Protein AF-A0A9D9A0L4-F1 (afdb_monomer_lite)

Foldseek 3Di:
DVVVVVVVVVVVVVVVVVVLCLLLVLQLVLCVVVVPPCSNVRSVVLSVVLVVVLVVVVCVVCVVPVVVCVVPVVVVCVVPVPDPVNVVVVVCVVCVVVVSVVSSVVSSNCSSVVCCVPPNVVVVPD

Secondary structure (DSSP, 8-state):
-HHHHHHHHHHHHHHHHHHHHHHHHHHHHHHHHTT-S-HHHHHHHHHHHHHHHHHHHHHHHHHHHHHHHHHHHHHHHHH-TT-HHHHHHHHHHHHHHHHHHHHHHHHHHHHHHHHIIIIIGGGGG-

Structure (mmCIF, N/CA/C/O backbone):
data_AF-A0A9D9A0L4-F1
#
_entry.id   AF-A0A9D9A0L4-F1
#
loop_
_atom_site.group_PDB
_atom_site.id
_atom_site.type_symbol
_atom_site.label_atom_id
_atom_site.label_alt_id
_atom_site.label_comp_id
_atom_site.label_asym_id
_atom_site.label_entity_id
_atom_site.label_seq_id
_atom_site.pdbx_PDB_ins_code
_atom_site.Cartn_x
_atom_site.Cartn_y
_atom_site.Cartn_z
_atom_site.occupancy
_atom_site.B_iso_or_equiv
_atom_site.auth_seq_id
_atom_site.auth_comp_id
_atom_site.auth_asym_id
_atom_site.auth_atom_id
_atom_site.pdbx_PDB_model_num
ATOM 1 N N . MET A 1 1 ? 16.159 31.042 -5.238 1.00 47.03 1 MET A N 1
ATOM 2 C CA . MET A 1 1 ? 15.659 29.703 -5.641 1.00 47.03 1 MET A CA 1
ATOM 3 C C . MET A 1 1 ? 15.309 28.827 -4.438 1.00 47.03 1 MET A C 1
ATOM 5 O O . MET A 1 1 ? 14.331 28.100 -4.521 1.00 47.03 1 MET A O 1
ATOM 9 N N . GLU A 1 2 ? 16.017 28.944 -3.311 1.00 50.34 2 GLU A N 1
ATOM 10 C CA . GLU A 1 2 ? 15.843 28.089 -2.120 1.00 50.34 2 GLU A CA 1
ATOM 11 C C . GLU A 1 2 ? 14.463 28.178 -1.441 1.00 50.34 2 GLU A C 1
ATOM 13 O O . GLU A 1 2 ? 13.907 27.156 -1.054 1.00 50.34 2 GLU A O 1
ATOM 18 N N . ILE A 1 3 ? 13.842 29.363 -1.381 1.00 57.66 3 ILE A N 1
ATOM 19 C CA . ILE A 1 3 ? 12.522 29.548 -0.736 1.00 57.66 3 ILE A CA 1
ATOM 20 C C . ILE A 1 3 ? 11.408 28.785 -1.481 1.00 57.66 3 ILE A C 1
ATOM 22 O O . ILE A 1 3 ? 10.492 28.246 -0.863 1.00 57.66 3 ILE A O 1
ATOM 26 N N . LYS A 1 4 ? 11.501 28.682 -2.817 1.00 53.34 4 LYS A N 1
ATOM 27 C CA . LYS A 1 4 ? 10.530 27.928 -3.630 1.00 53.34 4 LYS A CA 1
ATOM 28 C C . LYS A 1 4 ? 10.682 26.416 -3.435 1.00 53.34 4 LYS A C 1
ATOM 30 O O . LYS A 1 4 ? 9.678 25.719 -3.381 1.00 53.34 4 LYS A O 1
ATOM 35 N N . ILE A 1 5 ? 11.914 25.928 -3.275 1.00 61.31 5 ILE A N 1
ATOM 36 C CA . ILE A 1 5 ? 12.202 24.508 -3.023 1.00 61.31 5 ILE A CA 1
ATOM 37 C C . ILE A 1 5 ? 11.695 24.110 -1.632 1.00 61.31 5 ILE A C 1
ATOM 39 O O . ILE A 1 5 ? 11.048 23.077 -1.492 1.00 61.31 5 ILE A O 1
ATOM 43 N N . PHE A 1 6 ? 11.893 24.964 -0.622 1.00 63.22 6 PHE A N 1
ATOM 44 C CA . PHE A 1 6 ? 11.409 24.707 0.736 1.00 63.22 6 PHE A CA 1
ATOM 45 C C . PHE A 1 6 ? 9.875 24.639 0.805 1.00 63.22 6 PHE A C 1
ATOM 47 O O . PHE A 1 6 ? 9.325 23.734 1.428 1.00 63.22 6 PHE A O 1
ATOM 54 N N . GLY A 1 7 ? 9.175 25.542 0.106 1.00 63.06 7 GLY A N 1
ATOM 55 C CA . GLY A 1 7 ? 7.710 25.529 0.029 1.00 63.06 7 GLY A CA 1
ATOM 56 C C . GLY A 1 7 ? 7.143 24.288 -0.672 1.00 63.06 7 GLY A C 1
ATOM 57 O O . GLY A 1 7 ? 6.162 23.715 -0.201 1.00 63.06 7 GLY A O 1
ATOM 58 N N . ILE A 1 8 ? 7.784 23.833 -1.754 1.00 70.88 8 ILE A N 1
ATOM 59 C CA . ILE A 1 8 ? 7.379 22.621 -2.483 1.00 70.88 8 ILE A CA 1
ATOM 60 C C . ILE A 1 8 ? 7.620 21.371 -1.624 1.00 70.88 8 ILE A C 1
ATOM 62 O O . ILE A 1 8 ? 6.721 20.545 -1.491 1.00 70.88 8 ILE A O 1
ATOM 66 N N . SER A 1 9 ? 8.778 21.258 -0.969 1.00 67.44 9 SER A N 1
ATOM 67 C CA . SER A 1 9 ? 9.082 20.134 -0.072 1.00 67.44 9 SER A CA 1
ATOM 68 C C . SER A 1 9 ? 8.136 20.065 1.128 1.00 67.44 9 SER A C 1
ATOM 70 O O . SER A 1 9 ? 7.716 18.976 1.518 1.00 67.44 9 SER A O 1
ATOM 72 N N . LEU A 1 10 ? 7.748 21.214 1.691 1.00 74.12 10 LEU A N 1
ATOM 73 C CA . LEU A 1 10 ? 6.786 21.267 2.793 1.00 74.12 10 LEU A CA 1
ATOM 74 C C . LEU A 1 10 ? 5.384 20.836 2.334 1.00 74.12 10 LEU A C 1
ATOM 76 O O . LEU A 1 10 ? 4.730 20.046 3.012 1.00 74.12 10 LEU A O 1
ATOM 80 N N . ALA A 1 11 ? 4.941 21.298 1.161 1.00 69.75 11 ALA A N 1
ATOM 81 C CA . ALA A 1 11 ? 3.659 20.904 0.578 1.00 69.75 11 ALA A CA 1
ATOM 82 C C . ALA A 1 11 ? 3.609 19.402 0.253 1.00 69.75 11 ALA A C 1
ATOM 84 O O . ALA A 1 11 ? 2.607 18.747 0.539 1.00 69.75 11 ALA A O 1
ATOM 85 N N . ILE A 1 12 ? 4.703 18.840 -0.271 1.00 73.88 12 ILE A N 1
ATOM 86 C CA . ILE A 1 12 ? 4.842 17.397 -0.507 1.00 73.88 12 ILE A CA 1
ATOM 87 C C . ILE A 1 12 ? 4.803 16.631 0.820 1.00 73.88 12 ILE A C 1
ATOM 89 O O . ILE A 1 12 ? 4.098 15.631 0.919 1.00 73.88 12 ILE A O 1
ATOM 93 N N . GLY A 1 13 ? 5.494 17.112 1.858 1.00 69.94 13 GLY A N 1
ATOM 94 C CA . GLY A 1 13 ? 5.492 16.486 3.183 1.00 69.94 13 GLY A CA 1
ATOM 95 C C . GLY A 1 13 ? 4.108 16.465 3.838 1.00 69.94 13 GLY A C 1
ATOM 96 O O . GLY A 1 13 ? 3.687 15.432 4.356 1.00 69.94 13 GLY A O 1
ATOM 97 N N . ILE A 1 14 ? 3.366 17.574 3.769 1.00 74.25 14 ILE A N 1
ATOM 98 C CA . ILE A 1 14 ? 1.992 17.663 4.292 1.00 74.25 14 ILE A CA 1
ATOM 99 C C . ILE A 1 14 ? 1.041 16.809 3.445 1.00 74.25 14 ILE A C 1
ATOM 101 O O . ILE A 1 14 ? 0.215 16.087 4.001 1.00 74.25 14 ILE A O 1
ATOM 105 N N . GLY A 1 15 ? 1.174 16.842 2.117 1.00 69.50 15 GLY A N 1
ATOM 106 C CA . GLY A 1 15 ? 0.386 16.007 1.211 1.00 69.50 15 GLY A CA 1
ATOM 107 C C . GLY A 1 15 ? 0.591 14.520 1.488 1.00 69.50 15 GLY A C 1
ATOM 108 O O . GLY A 1 15 ? -0.381 13.783 1.640 1.00 69.50 15 GLY A O 1
ATOM 109 N N . LEU A 1 16 ? 1.844 14.093 1.659 1.00 70.31 16 LEU A N 1
ATOM 110 C CA . LEU A 1 16 ? 2.180 12.731 2.061 1.00 70.31 16 LEU A CA 1
ATOM 111 C C . LEU A 1 16 ? 1.576 12.399 3.419 1.00 70.31 16 LEU A C 1
ATOM 113 O O . LEU A 1 16 ? 0.889 11.390 3.530 1.00 70.31 16 LEU A O 1
ATOM 117 N N . ALA A 1 17 ? 1.762 13.253 4.429 1.00 71.31 17 ALA A N 1
ATOM 118 C CA . ALA A 1 17 ? 1.179 13.038 5.748 1.00 71.31 17 ALA A CA 1
ATOM 119 C C . ALA A 1 17 ? -0.345 12.858 5.662 1.00 71.31 17 ALA A C 1
ATOM 121 O O . ALA A 1 17 ? -0.868 11.894 6.209 1.00 71.31 17 ALA A O 1
ATOM 122 N N . ALA A 1 18 ? -1.057 13.713 4.925 1.00 71.69 18 ALA A N 1
ATOM 123 C CA . ALA A 1 18 ? -2.504 13.611 4.745 1.00 71.69 18 ALA A CA 1
ATOM 124 C C . ALA A 1 18 ? -2.923 12.304 4.050 1.00 71.69 18 ALA A C 1
ATOM 126 O O . ALA A 1 18 ? -3.862 11.642 4.497 1.00 71.69 18 ALA A O 1
ATOM 127 N N . VAL A 1 19 ? -2.197 11.893 3.007 1.00 71.62 19 VAL A N 1
ATOM 128 C CA . VAL A 1 19 ? -2.419 10.606 2.331 1.00 71.62 19 VAL A CA 1
ATOM 129 C C . VAL A 1 19 ? -2.143 9.437 3.279 1.00 71.62 19 VAL A C 1
ATOM 131 O O . VAL A 1 19 ? -2.896 8.464 3.261 1.00 71.62 19 VAL A O 1
ATOM 134 N N . PHE A 1 20 ? -1.152 9.561 4.171 1.00 72.38 20 PHE A N 1
ATOM 135 C CA . PHE A 1 20 ? -0.850 8.581 5.220 1.00 72.38 20 PHE A CA 1
ATOM 136 C C . PHE A 1 20 ? -1.983 8.405 6.249 1.00 72.38 20 PHE A C 1
ATOM 138 O O . PHE A 1 20 ? -2.067 7.381 6.925 1.00 72.38 20 PHE A O 1
ATOM 145 N N . TRP A 1 21 ? -2.894 9.372 6.369 1.00 78.94 21 TRP A N 1
ATOM 146 C CA . TRP A 1 21 ? -4.041 9.274 7.276 1.00 78.94 21 TRP A CA 1
ATOM 147 C C . TRP A 1 21 ? -5.288 8.661 6.628 1.00 78.94 21 TRP A C 1
ATOM 149 O O . TRP A 1 21 ? -6.207 8.269 7.352 1.00 78.94 21 TRP A O 1
ATOM 159 N N . LEU A 1 22 ? -5.342 8.524 5.298 1.00 80.38 22 LEU A N 1
ATOM 160 C CA . LEU A 1 22 ? -6.537 8.045 4.587 1.00 80.38 22 LEU A CA 1
ATOM 161 C C . LEU A 1 22 ? -7.024 6.654 5.042 1.00 80.38 22 LEU A C 1
ATOM 163 O O . LEU A 1 22 ? -8.220 6.519 5.303 1.00 80.38 22 LEU A O 1
ATOM 167 N N . PRO A 1 23 ? -6.169 5.630 5.228 1.00 79.75 23 PRO A N 1
ATOM 168 C CA . PRO A 1 23 ? -6.597 4.310 5.691 1.00 79.75 23 PRO A CA 1
ATOM 169 C C . PRO A 1 23 ? -7.073 4.314 7.136 1.00 79.75 23 PRO A C 1
ATOM 171 O O . PRO A 1 23 ? -7.986 3.568 7.484 1.00 79.75 23 PRO A O 1
ATOM 174 N N . VAL A 1 24 ? -6.497 5.180 7.972 1.00 83.31 24 VAL A N 1
ATOM 175 C CA . VAL A 1 24 ? -6.932 5.358 9.362 1.00 83.31 24 VAL A CA 1
ATOM 176 C C . VAL A 1 24 ? -8.323 5.994 9.389 1.00 83.31 24 VAL A C 1
ATOM 178 O O . VAL A 1 24 ? -9.218 5.506 10.080 1.00 83.31 24 VAL A O 1
ATOM 181 N N . LEU A 1 25 ? -8.536 7.052 8.601 1.00 84.81 25 LEU A N 1
ATOM 182 C CA . LEU A 1 25 ? -9.836 7.711 8.470 1.00 84.81 25 LEU A CA 1
ATOM 183 C C . LEU A 1 25 ? -10.890 6.749 7.911 1.00 84.81 25 LEU A C 1
ATOM 185 O O . LEU A 1 25 ? -11.982 6.635 8.470 1.00 84.81 25 LEU A O 1
ATOM 189 N N . TRP A 1 26 ? -10.550 6.002 6.861 1.00 84.19 26 TRP A N 1
ATOM 190 C CA . TRP A 1 26 ? -11.436 5.004 6.269 1.00 84.19 26 TRP A CA 1
ATOM 191 C C . TRP A 1 26 ? -11.776 3.875 7.251 1.00 84.19 26 TRP A C 1
ATOM 193 O O . TRP A 1 26 ? -12.949 3.542 7.428 1.00 84.19 26 TRP A O 1
ATOM 203 N N . GLY A 1 27 ? -10.781 3.347 7.967 1.00 83.69 27 GLY A N 1
ATOM 204 C CA . GLY A 1 27 ? -10.978 2.353 9.022 1.00 83.69 27 GLY A CA 1
ATOM 205 C C . GLY A 1 27 ? -11.896 2.853 10.141 1.00 83.69 27 GLY A C 1
ATOM 206 O O . GLY A 1 27 ? -12.716 2.089 10.654 1.00 83.69 27 GLY A O 1
ATOM 207 N N . TYR A 1 28 ? -11.831 4.145 10.477 1.00 85.56 28 TYR A N 1
ATOM 208 C CA . TYR A 1 28 ? -12.738 4.768 11.442 1.00 85.56 28 TYR A CA 1
ATOM 209 C C . TYR A 1 28 ? -14.180 4.849 10.931 1.00 85.56 28 TYR A C 1
ATOM 211 O O . TYR A 1 28 ? -15.101 4.445 11.649 1.00 85.56 28 TYR A O 1
ATOM 219 N N . PHE A 1 29 ? -14.391 5.324 9.698 1.00 87.44 29 PHE A N 1
ATOM 220 C CA . PHE A 1 29 ? -15.721 5.352 9.076 1.00 87.44 29 PHE A CA 1
ATOM 221 C C . PHE A 1 29 ? -16.324 3.949 8.990 1.00 87.44 29 PHE A C 1
ATOM 223 O O . PHE A 1 29 ? -17.471 3.745 9.393 1.00 87.44 29 PHE A O 1
ATOM 230 N N . PHE A 1 30 ? -15.532 2.966 8.561 1.00 87.12 30 PHE A N 1
ATOM 231 C CA . PHE A 1 30 ? -15.948 1.570 8.495 1.00 87.12 30 PHE A CA 1
ATOM 232 C C . PHE A 1 30 ? -16.341 1.019 9.874 1.00 87.12 30 PHE A C 1
ATOM 234 O O . PHE A 1 30 ? -17.403 0.413 10.022 1.00 87.12 30 PHE A O 1
ATOM 241 N N . ALA A 1 31 ? -15.529 1.266 10.905 1.00 82.38 31 ALA A N 1
ATOM 242 C CA . ALA A 1 31 ? -15.809 0.807 12.264 1.00 82.38 31 ALA A CA 1
ATOM 243 C C . ALA A 1 31 ? -17.079 1.423 12.857 1.00 82.38 31 ALA A C 1
ATOM 245 O O . ALA A 1 31 ? -17.833 0.738 13.552 1.00 82.38 31 ALA A O 1
ATOM 246 N N . ARG A 1 32 ? -17.323 2.711 12.578 1.00 85.12 32 ARG A N 1
ATOM 247 C CA . ARG A 1 32 ? -18.552 3.406 12.986 1.00 85.12 32 ARG A CA 1
ATOM 248 C C . ARG A 1 32 ? -19.764 2.845 12.255 1.00 85.12 32 ARG A C 1
ATOM 250 O O . ARG A 1 32 ? -20.775 2.594 12.900 1.00 85.12 32 ARG A O 1
ATOM 257 N N . TRP A 1 33 ? -19.646 2.579 10.955 1.00 86.81 33 TRP A N 1
ATOM 258 C CA . TRP A 1 33 ? -20.723 1.983 10.164 1.00 86.81 33 TRP A CA 1
ATOM 259 C C . TRP A 1 33 ? -21.064 0.556 10.618 1.00 86.81 33 TRP A C 1
ATOM 261 O O . TRP A 1 33 ? -22.232 0.179 10.660 1.00 86.81 33 TRP A O 1
ATOM 271 N N . LYS A 1 34 ? -20.060 -0.229 11.021 1.00 82.81 34 LYS A N 1
ATOM 272 C CA . LYS A 1 34 ? -20.246 -1.588 11.555 1.00 82.81 34 LYS A CA 1
ATOM 273 C C . LYS A 1 34 ? -20.609 -1.649 13.042 1.00 82.81 34 LYS A C 1
ATOM 275 O O . LYS A 1 34 ? -20.799 -2.748 13.549 1.00 82.81 34 LYS A O 1
ATOM 280 N N . GLY A 1 35 ? -20.715 -0.514 13.734 1.00 81.31 35 GLY A N 1
ATOM 281 C CA . GLY A 1 35 ? -21.119 -0.475 15.142 1.00 81.31 35 GLY A CA 1
ATOM 282 C C . GLY A 1 35 ? -20.111 -1.107 16.110 1.00 81.31 35 GLY A C 1
ATOM 283 O O . GLY A 1 35 ? -20.511 -1.662 17.128 1.00 81.31 35 GLY A O 1
ATOM 284 N N . LEU A 1 36 ? -18.808 -1.052 15.814 1.00 81.06 36 LEU A N 1
ATOM 285 C CA . LEU A 1 36 ? -17.783 -1.635 16.689 1.00 81.06 36 LEU A CA 1
ATOM 286 C C . LEU A 1 36 ? -17.665 -0.872 18.019 1.00 81.06 36 LEU A C 1
ATOM 288 O O . LEU A 1 36 ? -17.622 0.358 18.028 1.00 81.06 36 LEU A O 1
ATOM 292 N N . CYS A 1 37 ? -17.495 -1.594 19.136 1.00 78.94 37 CYS A N 1
ATOM 293 C CA . CYS A 1 37 ? -17.354 -1.009 20.482 1.00 78.94 37 CYS A CA 1
ATOM 294 C C . CYS A 1 37 ? -16.144 -0.067 20.643 1.00 78.94 37 CYS A C 1
ATOM 296 O O . CYS A 1 37 ? -16.122 0.774 21.536 1.00 78.94 37 CYS A O 1
ATOM 298 N N . SER A 1 38 ? -15.100 -0.204 19.818 1.00 82.38 38 SER A N 1
ATOM 299 C CA . S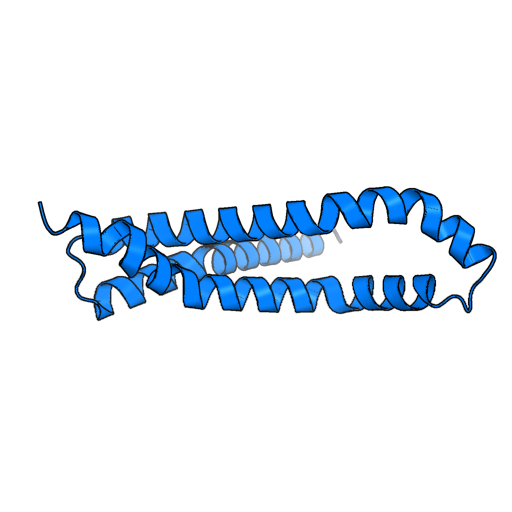ER A 1 38 ? -13.866 0.593 19.920 1.00 82.38 38 SER A CA 1
ATOM 300 C C . SER A 1 38 ? -13.363 1.059 18.547 1.00 82.38 38 SER A C 1
ATOM 302 O O . SER A 1 38 ? -12.329 0.585 18.068 1.00 82.38 38 SER A O 1
ATOM 304 N N . PRO A 1 39 ? -14.049 2.028 17.913 1.00 81.12 39 PRO A N 1
ATOM 305 C CA . PRO A 1 39 ? -13.773 2.425 16.534 1.00 81.12 39 PRO A CA 1
ATOM 306 C C . PRO A 1 39 ? -12.409 3.102 16.367 1.00 81.12 39 PRO A C 1
ATOM 308 O O . PRO A 1 39 ? -11.751 2.912 15.352 1.00 81.12 39 PRO A O 1
ATOM 311 N N . LYS A 1 40 ? -11.935 3.839 17.381 1.00 84.38 40 LYS A N 1
ATOM 312 C CA . LYS A 1 40 ? -10.617 4.499 17.354 1.00 84.38 40 LYS A CA 1
ATOM 313 C C . LYS A 1 40 ? -9.459 3.493 17.375 1.00 84.38 40 LYS A C 1
ATOM 315 O O . LYS A 1 40 ? -8.515 3.633 16.607 1.00 84.38 40 LYS A O 1
ATOM 320 N N . ARG A 1 41 ? -9.543 2.464 18.232 1.00 82.62 41 ARG A N 1
ATOM 321 C CA . ARG A 1 41 ? -8.511 1.412 18.333 1.00 82.62 41 ARG A CA 1
ATOM 322 C C . ARG A 1 41 ? -8.454 0.575 17.059 1.00 82.62 41 ARG A C 1
ATOM 324 O O . ARG A 1 41 ? -7.370 0.317 16.552 1.00 82.62 41 ARG A O 1
ATOM 331 N N . PHE A 1 42 ? -9.620 0.227 16.517 1.00 84.81 42 PHE A N 1
ATOM 332 C CA . PHE A 1 42 ? -9.716 -0.480 15.246 1.00 84.81 42 PHE A CA 1
ATOM 333 C C . PHE A 1 42 ? -9.142 0.338 14.081 1.00 84.81 42 PHE A C 1
ATOM 335 O O . PHE A 1 42 ? -8.382 -0.191 13.275 1.00 84.81 42 PHE A O 1
ATOM 342 N N . ALA A 1 43 ? -9.467 1.631 13.997 1.00 84.31 43 ALA A N 1
ATOM 343 C CA . ALA A 1 43 ? -8.968 2.522 12.951 1.00 84.31 43 ALA A CA 1
ATOM 344 C C . ALA A 1 43 ? -7.438 2.639 12.958 1.00 84.31 43 ALA A C 1
ATOM 346 O O . ALA A 1 43 ? -6.806 2.540 11.910 1.00 84.31 43 ALA A O 1
ATOM 347 N N . PHE A 1 44 ? -6.840 2.793 14.142 1.00 84.69 44 PHE A N 1
ATOM 348 C CA . PHE A 1 44 ? -5.386 2.862 14.280 1.00 84.69 44 PHE A CA 1
ATOM 349 C C . PHE A 1 44 ? -4.717 1.534 13.904 1.00 84.69 44 PHE A C 1
ATOM 351 O O . PHE A 1 44 ? -3.781 1.524 13.111 1.00 84.69 44 PHE A O 1
ATOM 358 N N . PHE A 1 45 ? -5.238 0.408 14.408 1.00 85.00 45 PHE A N 1
ATOM 359 C CA . PHE A 1 45 ? -4.726 -0.920 14.067 1.00 85.00 45 PHE A CA 1
ATOM 360 C C . PHE A 1 45 ? -4.825 -1.192 12.562 1.00 85.00 45 PHE A C 1
ATOM 362 O O . PHE A 1 45 ? -3.815 -1.429 11.908 1.00 85.00 45 PHE A O 1
ATOM 369 N N . SER A 1 46 ? -6.031 -1.088 11.996 1.00 84.44 46 SER A N 1
ATOM 370 C CA . SER A 1 46 ? -6.266 -1.347 10.573 1.00 84.44 46 SER A CA 1
ATOM 371 C C . SER A 1 46 ? -5.440 -0.429 9.678 1.00 84.44 46 SER A C 1
ATOM 373 O O . SER A 1 46 ? -4.852 -0.917 8.719 1.00 84.44 46 SER A O 1
ATOM 375 N N . GLY A 1 47 ? -5.322 0.859 10.006 1.00 82.19 47 GLY A N 1
ATOM 376 C CA . GLY A 1 47 ? -4.479 1.793 9.267 1.00 82.19 47 GLY A CA 1
ATOM 377 C C . GLY A 1 47 ? -3.001 1.400 9.300 1.00 82.19 47 GLY A C 1
ATOM 378 O O . GLY A 1 47 ? -2.409 1.193 8.242 1.00 82.19 47 GLY A O 1
ATOM 379 N N . CYS A 1 48 ? -2.414 1.214 10.488 1.00 81.75 48 CYS A N 1
ATOM 380 C CA . CYS A 1 48 ? -1.005 0.830 10.627 1.00 81.75 48 CYS A CA 1
ATOM 381 C C . CYS A 1 48 ? -0.688 -0.503 9.938 1.00 81.75 48 CYS A C 1
ATOM 383 O O . CYS A 1 48 ? 0.330 -0.619 9.253 1.00 81.75 48 CYS A O 1
ATOM 385 N N . THR A 1 49 ? -1.555 -1.507 10.078 1.00 81.94 49 THR A N 1
ATOM 386 C CA . THR A 1 49 ? -1.337 -2.813 9.447 1.00 81.94 49 THR A CA 1
ATOM 387 C C . THR A 1 49 ? -1.516 -2.745 7.931 1.00 81.94 49 THR A C 1
ATOM 389 O O . THR A 1 49 ? -0.756 -3.388 7.215 1.00 81.94 49 THR A O 1
ATOM 392 N N . SER A 1 50 ? -2.448 -1.934 7.421 1.00 81.38 50 SER A N 1
ATOM 393 C CA . SER A 1 50 ? -2.604 -1.718 5.973 1.00 81.38 50 SER A CA 1
ATOM 394 C C . SER A 1 50 ? -1.334 -1.137 5.357 1.00 81.38 50 SER A C 1
ATOM 396 O O . SER A 1 50 ? -0.878 -1.641 4.333 1.00 81.38 50 SER A O 1
ATOM 398 N N . TYR A 1 51 ? -0.719 -0.148 6.016 1.00 77.31 51 TYR A N 1
ATOM 399 C CA . TYR A 1 51 ? 0.573 0.391 5.588 1.00 77.31 51 TYR A CA 1
ATOM 400 C C . TYR A 1 51 ? 1.676 -0.653 5.658 1.00 77.31 51 TYR A C 1
ATOM 402 O O . TYR A 1 51 ? 2.354 -0.872 4.663 1.00 77.31 51 TYR A O 1
ATOM 410 N N . GLY A 1 52 ? 1.820 -1.348 6.790 1.00 77.19 52 GLY A N 1
ATOM 411 C CA . GLY A 1 52 ? 2.832 -2.395 6.936 1.00 77.19 52 GLY A CA 1
ATOM 412 C C . GLY A 1 52 ? 2.728 -3.471 5.851 1.00 77.19 52 GLY A C 1
ATOM 413 O O . GLY A 1 52 ? 3.742 -3.863 5.282 1.00 77.19 52 GLY A O 1
ATOM 414 N N . ILE A 1 53 ? 1.508 -3.896 5.507 1.00 78.06 53 ILE A N 1
ATOM 415 C CA . ILE A 1 53 ? 1.252 -4.863 4.433 1.00 78.06 53 ILE A CA 1
ATOM 416 C C . ILE A 1 53 ? 1.639 -4.289 3.067 1.00 78.06 53 ILE A C 1
ATOM 418 O O . ILE A 1 53 ? 2.311 -4.977 2.304 1.00 78.06 53 ILE A O 1
ATOM 422 N N . GLN A 1 54 ? 1.258 -3.048 2.754 1.00 74.06 54 GLN A N 1
ATOM 423 C CA . GLN A 1 54 ? 1.631 -2.402 1.489 1.00 74.06 54 GLN A CA 1
ATOM 424 C C . GLN A 1 54 ? 3.153 -2.315 1.335 1.00 74.06 54 GLN A C 1
ATOM 426 O O . GLN A 1 54 ? 3.683 -2.697 0.291 1.00 74.06 54 GLN A O 1
ATOM 431 N N . THR A 1 55 ? 3.865 -1.883 2.380 1.00 75.19 55 THR A N 1
ATOM 432 C CA . THR A 1 55 ? 5.330 -1.777 2.356 1.00 75.19 55 THR A CA 1
ATOM 433 C C . THR A 1 55 ? 5.990 -3.148 2.248 1.00 75.19 55 THR A C 1
ATOM 435 O O . THR A 1 55 ? 6.966 -3.297 1.518 1.00 75.19 55 THR A O 1
ATOM 438 N N . LEU A 1 56 ? 5.449 -4.163 2.932 1.00 79.94 56 LEU A N 1
ATOM 439 C CA . LEU A 1 56 ? 5.965 -5.529 2.875 1.00 79.94 56 LEU A CA 1
ATOM 440 C C . LEU A 1 56 ? 5.761 -6.150 1.489 1.00 79.94 56 LEU A C 1
ATOM 442 O O . LEU A 1 56 ? 6.701 -6.719 0.950 1.00 79.94 56 LEU A O 1
ATOM 446 N N . ILE A 1 57 ? 4.568 -6.022 0.898 1.00 77.19 57 ILE A N 1
ATOM 447 C CA . ILE A 1 57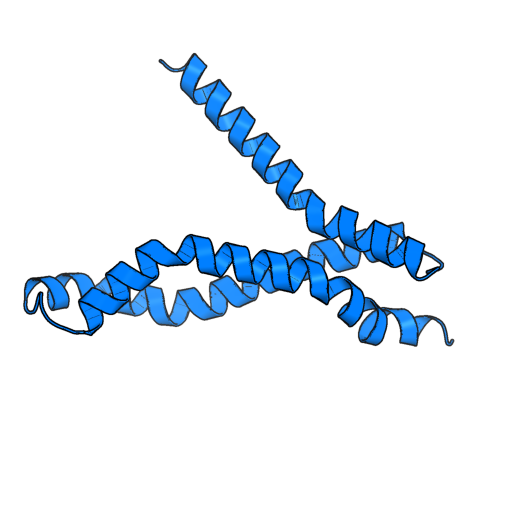 ? 4.277 -6.513 -0.459 1.00 77.19 57 ILE A CA 1
ATOM 448 C C . ILE A 1 57 ? 5.171 -5.798 -1.471 1.00 77.19 57 ILE A C 1
ATOM 450 O O . ILE A 1 57 ? 5.793 -6.452 -2.305 1.00 77.19 57 ILE A O 1
ATOM 454 N N . GLY A 1 58 ? 5.284 -4.471 -1.364 1.00 71.69 58 GLY A N 1
ATOM 455 C CA . GLY A 1 58 ? 6.180 -3.683 -2.204 1.00 71.69 58 GLY A CA 1
ATOM 456 C C . GLY A 1 58 ? 7.623 -4.168 -2.093 1.00 71.69 58 GLY A C 1
ATOM 457 O O . GLY A 1 58 ? 8.250 -4.456 -3.106 1.00 71.69 58 GLY A O 1
ATOM 458 N N . ALA A 1 59 ? 8.133 -4.360 -0.877 1.00 72.31 59 ALA A N 1
ATOM 459 C CA . ALA A 1 59 ? 9.477 -4.885 -0.669 1.00 72.31 59 ALA A CA 1
ATOM 460 C C . ALA A 1 59 ? 9.637 -6.311 -1.228 1.00 72.31 59 ALA A C 1
ATOM 462 O O . ALA A 1 59 ? 10.612 -6.589 -1.920 1.00 72.31 59 ALA A O 1
ATOM 463 N N . LEU A 1 60 ? 8.676 -7.205 -0.994 1.00 76.56 60 LEU A N 1
ATOM 464 C CA . LEU A 1 60 ? 8.747 -8.597 -1.442 1.00 76.56 60 LEU A CA 1
ATOM 465 C C . LEU A 1 60 ? 8.709 -8.731 -2.971 1.00 76.56 60 LEU A C 1
ATOM 467 O O . LEU A 1 60 ? 9.294 -9.664 -3.508 1.00 76.56 60 LEU A O 1
ATOM 471 N N . LEU A 1 61 ? 8.026 -7.817 -3.664 1.00 71.75 61 LEU A N 1
ATOM 472 C CA . LEU A 1 61 ? 7.954 -7.791 -5.126 1.00 71.75 61 LEU A CA 1
ATOM 473 C C . LEU A 1 61 ? 9.136 -7.043 -5.747 1.00 71.75 61 LEU A C 1
ATOM 475 O O . LEU A 1 61 ? 9.658 -7.460 -6.773 1.00 71.75 61 LEU A O 1
ATOM 479 N N . ILE A 1 62 ? 9.593 -5.952 -5.134 1.00 68.44 62 ILE A N 1
ATOM 480 C CA . ILE A 1 62 ? 10.664 -5.130 -5.703 1.00 68.44 62 ILE A CA 1
ATOM 481 C C . ILE A 1 62 ? 12.027 -5.779 -5.463 1.00 68.44 62 ILE A C 1
ATOM 483 O O . ILE A 1 62 ? 12.816 -5.876 -6.395 1.00 68.44 62 ILE A O 1
ATOM 487 N N . PHE A 1 63 ? 12.331 -6.272 -4.261 1.00 67.69 63 PHE A N 1
ATOM 488 C CA . PHE A 1 63 ? 13.676 -6.775 -3.954 1.00 67.69 63 PHE A CA 1
ATOM 489 C C . PHE A 1 63 ? 14.160 -7.932 -4.851 1.00 67.69 63 PHE A C 1
ATOM 491 O O . PHE A 1 63 ? 15.276 -7.836 -5.362 1.00 67.69 63 PHE A O 1
ATOM 498 N N . PRO A 1 64 ? 13.391 -9.009 -5.094 1.00 64.69 64 PRO A N 1
ATOM 499 C CA . PRO A 1 64 ? 13.886 -10.134 -5.887 1.00 64.69 64 PRO A CA 1
ATOM 500 C C . PRO A 1 64 ? 13.944 -9.845 -7.390 1.00 64.69 64 PRO A C 1
ATOM 502 O O . PRO A 1 64 ? 14.705 -10.505 -8.090 1.00 64.69 64 PRO A O 1
ATOM 505 N N . PHE A 1 65 ? 13.186 -8.866 -7.891 1.00 64.94 65 PHE A N 1
ATOM 506 C CA . PHE A 1 65 ? 13.150 -8.541 -9.320 1.00 64.94 65 PHE A CA 1
ATOM 507 C C . PHE A 1 65 ? 14.008 -7.324 -9.666 1.00 64.94 65 PHE A C 1
ATOM 509 O O . PHE A 1 65 ? 14.800 -7.382 -10.604 1.00 64.94 65 PHE A O 1
ATOM 516 N N . ALA A 1 66 ? 13.928 -6.247 -8.887 1.00 64.81 66 ALA A N 1
ATOM 517 C CA . ALA A 1 66 ? 14.679 -5.027 -9.148 1.00 64.81 66 ALA A CA 1
ATOM 518 C C . ALA A 1 66 ? 16.172 -5.189 -8.837 1.00 64.81 66 ALA A C 1
ATOM 520 O O . ALA A 1 66 ? 16.995 -4.673 -9.584 1.00 64.81 66 ALA A O 1
ATOM 521 N N . VAL A 1 67 ? 16.567 -5.922 -7.787 1.00 63.94 67 VAL A N 1
ATOM 522 C CA . VAL A 1 67 ? 17.992 -6.020 -7.404 1.00 63.94 67 VAL A CA 1
ATOM 523 C C . VAL A 1 67 ? 18.837 -6.793 -8.431 1.00 63.94 67 VAL A C 1
ATOM 525 O O . VAL A 1 67 ? 19.927 -6.323 -8.763 1.00 63.94 67 VAL A O 1
ATOM 528 N N . PRO A 1 68 ? 18.386 -7.935 -8.985 1.00 63.84 68 PRO A N 1
ATOM 529 C CA . PRO A 1 68 ? 19.126 -8.608 -10.049 1.00 63.84 68 PRO A CA 1
ATOM 530 C C . PRO A 1 68 ? 19.014 -7.866 -11.383 1.00 63.84 68 PRO A C 1
ATOM 532 O O . PRO A 1 68 ? 20.026 -7.700 -12.062 1.00 63.84 68 PRO A O 1
ATOM 535 N N . ALA A 1 69 ? 17.818 -7.373 -11.737 1.00 62.72 69 ALA A N 1
ATOM 536 C CA . ALA A 1 69 ? 17.595 -6.700 -13.015 1.00 62.72 69 ALA A CA 1
ATOM 537 C C . ALA A 1 69 ? 18.373 -5.381 -13.121 1.00 62.72 69 ALA A C 1
ATOM 539 O O . ALA A 1 69 ? 18.985 -5.126 -14.149 1.00 62.72 69 ALA A O 1
ATOM 540 N N . THR A 1 70 ? 18.458 -4.578 -12.057 1.00 64.94 70 THR A N 1
ATOM 541 C CA . THR A 1 70 ? 19.231 -3.318 -12.082 1.00 64.94 70 THR A CA 1
ATOM 542 C C . THR A 1 70 ? 20.728 -3.530 -12.305 1.00 64.94 70 THR A C 1
ATOM 544 O O . THR A 1 70 ? 21.396 -2.632 -12.812 1.00 64.94 70 THR A O 1
ATOM 547 N N . LYS A 1 71 ? 21.273 -4.711 -11.978 1.00 65.56 71 LYS A N 1
ATOM 548 C CA . LYS A 1 71 ? 22.695 -5.017 -12.198 1.00 65.56 71 LYS A CA 1
ATOM 549 C C . LYS A 1 71 ? 23.007 -5.537 -13.598 1.00 65.56 71 LYS A C 1
ATOM 551 O O . LYS A 1 71 ? 24.075 -5.228 -14.114 1.00 65.56 71 LYS A O 1
ATOM 556 N N . SER A 1 72 ? 22.131 -6.339 -14.197 1.00 65.62 72 SER A N 1
ATOM 557 C CA . SER A 1 72 ? 22.413 -7.030 -15.467 1.00 65.62 72 SER A CA 1
ATOM 558 C C . SER A 1 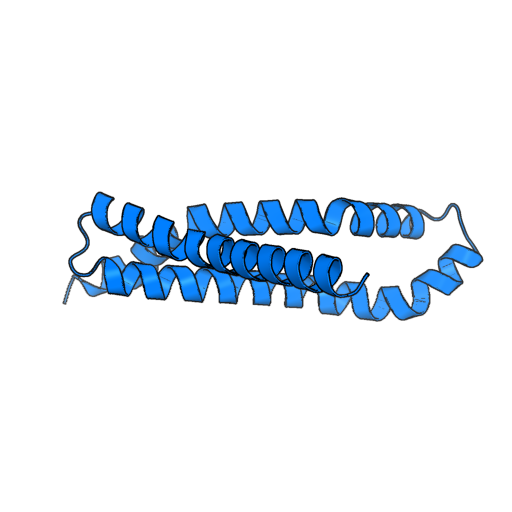72 ? 21.648 -6.469 -16.665 1.00 65.62 72 SER A C 1
ATOM 560 O O . SER A 1 72 ? 22.138 -6.544 -17.794 1.00 65.62 72 SER A O 1
ATOM 562 N N . ALA A 1 73 ? 20.478 -5.869 -16.446 1.00 65.44 73 ALA A N 1
ATOM 563 C CA . ALA A 1 73 ? 19.641 -5.361 -17.523 1.00 65.44 73 ALA A CA 1
ATOM 564 C C . ALA A 1 73 ? 20.235 -4.176 -18.299 1.00 65.44 73 ALA A C 1
ATOM 566 O O . ALA A 1 73 ? 20.090 -4.186 -19.518 1.00 65.44 73 ALA A O 1
ATOM 567 N N . PRO A 1 74 ? 20.951 -3.201 -17.696 1.00 67.94 74 PRO A N 1
ATOM 568 C CA . PRO A 1 74 ? 21.480 -2.070 -18.460 1.00 67.94 74 PRO A CA 1
ATOM 569 C C . PRO A 1 74 ? 22.472 -2.519 -19.536 1.00 67.94 74 PRO A C 1
ATOM 571 O O . PRO A 1 74 ? 22.392 -2.086 -20.680 1.00 67.94 74 PRO A O 1
ATOM 574 N N . GLN A 1 75 ? 23.370 -3.448 -19.193 1.00 71.06 75 GLN A N 1
ATOM 575 C CA . GLN A 1 75 ? 24.338 -4.003 -20.142 1.00 71.06 75 GLN A CA 1
ATOM 576 C C . GLN A 1 75 ? 23.666 -4.898 -21.189 1.00 71.06 75 GLN A C 1
ATOM 578 O O . GLN A 1 75 ? 24.022 -4.842 -22.365 1.00 71.06 75 GLN A O 1
ATOM 583 N N . TYR A 1 76 ? 22.670 -5.691 -20.786 1.00 74.12 76 TYR A N 1
ATOM 584 C CA . TYR A 1 76 ? 21.915 -6.544 -21.704 1.00 74.12 76 TYR A CA 1
ATOM 585 C C . TYR A 1 76 ? 21.095 -5.731 -22.717 1.00 74.12 76 TYR A C 1
ATOM 587 O O . TYR A 1 76 ? 21.105 -6.042 -23.906 1.00 74.12 76 TYR A O 1
ATOM 595 N N . CYS A 1 77 ? 20.442 -4.658 -22.272 1.00 73.94 77 CYS A N 1
ATOM 596 C CA . CYS A 1 77 ? 19.635 -3.787 -23.123 1.00 73.94 77 CYS A CA 1
ATOM 597 C C . CYS A 1 77 ? 20.477 -2.896 -24.034 1.00 73.94 77 CYS A C 1
ATOM 599 O O . CYS A 1 77 ? 20.059 -2.610 -25.152 1.00 73.94 77 CYS A O 1
ATOM 601 N N . TYR A 1 78 ? 21.694 -2.539 -23.616 1.00 72.94 78 TYR A N 1
ATOM 602 C CA . TYR A 1 78 ? 22.648 -1.874 -24.504 1.00 72.94 78 TYR A CA 1
ATOM 603 C C . TYR A 1 78 ? 23.110 -2.795 -25.646 1.00 72.94 78 TYR A C 1
ATOM 605 O O . TYR A 1 78 ? 23.300 -2.343 -26.771 1.00 72.94 78 TYR A O 1
ATOM 613 N N . GLY A 1 79 ? 23.275 -4.094 -25.364 1.00 78.31 79 GLY A N 1
ATOM 614 C CA . GLY A 1 79 ? 23.660 -5.097 -26.360 1.00 78.31 79 GLY A CA 1
ATOM 615 C C . GLY A 1 79 ? 22.506 -5.603 -27.235 1.00 78.31 79 GLY A C 1
ATOM 616 O O . GLY A 1 79 ? 22.748 -6.017 -28.363 1.00 78.31 79 GLY A O 1
ATOM 617 N N . ASN A 1 80 ? 21.265 -5.566 -26.737 1.00 76.75 80 ASN A N 1
ATOM 618 C CA . ASN A 1 80 ? 20.066 -6.059 -27.424 1.00 76.75 80 ASN A CA 1
ATOM 619 C C . ASN A 1 80 ? 18.853 -5.134 -27.185 1.00 76.75 80 ASN A C 1
ATOM 621 O O . ASN A 1 80 ? 17.939 -5.496 -26.437 1.00 76.75 80 ASN A O 1
ATOM 625 N N . PRO A 1 81 ? 18.792 -3.963 -27.843 1.00 69.81 81 PRO A N 1
ATOM 626 C CA . PRO A 1 81 ? 17.766 -2.946 -27.580 1.00 69.81 81 PRO A CA 1
ATOM 627 C C . PRO A 1 81 ? 16.336 -3.379 -27.945 1.00 69.81 81 PRO A C 1
ATOM 629 O O . PRO A 1 81 ? 15.380 -2.844 -27.403 1.00 69.81 81 PRO A O 1
ATOM 632 N N . GLY A 1 82 ? 16.171 -4.364 -28.837 1.00 72.75 82 GLY A N 1
ATOM 633 C CA . GLY A 1 82 ? 14.861 -4.913 -29.216 1.00 72.75 82 GLY A CA 1
ATOM 634 C C . GLY A 1 82 ? 14.397 -6.103 -28.369 1.00 72.75 82 GLY A C 1
ATOM 635 O O . GLY A 1 82 ? 13.386 -6.728 -28.691 1.00 72.75 82 GLY A O 1
ATOM 636 N N . ALA A 1 83 ? 15.143 -6.487 -27.330 1.00 79.38 83 ALA A N 1
ATOM 637 C CA . ALA A 1 83 ? 14.768 -7.626 -26.506 1.00 79.38 83 ALA A CA 1
ATOM 638 C C . ALA A 1 83 ? 13.517 -7.313 -25.671 1.00 79.38 83 ALA A C 1
ATOM 640 O O . ALA A 1 83 ? 13.404 -6.258 -25.049 1.00 79.38 83 ALA A O 1
ATOM 641 N N . TRP A 1 84 ? 12.607 -8.286 -25.585 1.00 78.12 84 TRP A N 1
ATOM 642 C CA . TRP A 1 84 ? 11.359 -8.177 -24.820 1.00 78.12 84 TRP A CA 1
ATOM 643 C C . TRP A 1 84 ? 11.573 -7.756 -23.355 1.00 78.12 84 TRP A C 1
ATOM 645 O O . TRP A 1 84 ? 10.774 -7.007 -22.801 1.00 78.12 84 TRP A O 1
ATOM 655 N N . LEU A 1 85 ? 12.690 -8.176 -22.750 1.00 74.31 85 LEU A N 1
ATOM 656 C CA . LEU A 1 85 ? 13.067 -7.813 -21.383 1.00 74.31 85 LEU A CA 1
ATOM 657 C C . LEU A 1 85 ? 13.244 -6.295 -21.193 1.00 74.31 85 LEU A C 1
ATOM 659 O O . LEU A 1 85 ? 12.894 -5.777 -20.138 1.00 74.31 85 LEU A O 1
ATOM 663 N N . CYS A 1 86 ? 13.750 -5.585 -22.204 1.00 76.06 86 CYS A N 1
ATOM 664 C CA . CYS A 1 86 ? 13.991 -4.141 -22.142 1.00 76.06 86 CYS A CA 1
ATOM 665 C C . CYS A 1 86 ? 12.679 -3.360 -22.247 1.00 76.06 86 CYS A C 1
ATOM 667 O O . CYS A 1 86 ? 12.417 -2.492 -21.425 1.00 76.06 86 CYS A O 1
ATOM 669 N N . HIS A 1 87 ? 11.790 -3.774 -23.155 1.00 77.50 87 HIS A N 1
ATOM 670 C CA . HIS A 1 87 ? 10.429 -3.236 -23.223 1.00 77.50 87 HIS A CA 1
ATOM 671 C C . HIS A 1 87 ? 9.629 -3.478 -21.940 1.00 77.50 87 HIS A C 1
ATOM 673 O O . HIS A 1 87 ? 8.840 -2.628 -21.533 1.00 77.50 87 HIS A O 1
ATOM 679 N N . PHE A 1 88 ? 9.816 -4.633 -21.298 1.00 77.56 88 PHE A N 1
ATOM 680 C CA . PHE A 1 88 ? 9.160 -4.926 -20.029 1.00 77.56 88 PHE A CA 1
ATOM 681 C C . PHE A 1 88 ? 9.691 -4.051 -18.886 1.00 77.56 88 PHE A C 1
ATOM 683 O O . PHE A 1 88 ? 8.909 -3.648 -18.031 1.00 77.56 88 PHE A O 1
ATOM 690 N N . LEU A 1 89 ? 10.992 -3.750 -18.865 1.00 73.94 89 LEU A N 1
ATOM 691 C CA . LEU A 1 89 ? 11.594 -2.871 -17.862 1.00 73.94 89 LEU A CA 1
ATOM 692 C C . LEU A 1 89 ? 11.128 -1.423 -18.013 1.00 73.94 89 LEU A C 1
ATOM 694 O O . LEU A 1 89 ? 10.689 -0.857 -17.016 1.00 73.94 89 LEU A O 1
ATOM 698 N N . ASP A 1 90 ? 11.123 -0.881 -19.234 1.00 76.69 90 ASP A N 1
ATOM 699 C CA . ASP A 1 90 ? 10.578 0.458 -19.505 1.00 76.69 90 ASP A CA 1
ATOM 700 C C . ASP A 1 90 ? 9.095 0.531 -19.105 1.00 76.69 90 ASP A C 1
ATOM 702 O O . ASP A 1 90 ? 8.672 1.430 -18.382 1.00 76.69 90 ASP A O 1
ATOM 706 N N . PHE A 1 91 ? 8.303 -0.484 -19.478 1.00 79.38 91 PHE A N 1
ATOM 707 C CA . PHE A 1 91 ? 6.900 -0.574 -19.071 1.00 79.38 91 PHE A CA 1
ATOM 708 C C . PHE A 1 91 ? 6.740 -0.649 -17.546 1.00 79.38 91 PHE A C 1
ATOM 710 O O . PHE A 1 91 ? 5.861 -0.002 -16.976 1.00 79.38 91 PHE A O 1
ATOM 717 N N . ALA A 1 92 ? 7.561 -1.449 -16.866 1.00 75.75 92 ALA A N 1
ATOM 718 C CA . ALA A 1 92 ? 7.501 -1.581 -15.418 1.00 75.75 92 ALA A CA 1
ATOM 719 C C . ALA A 1 92 ? 7.874 -0.269 -14.722 1.00 75.75 92 ALA A C 1
ATOM 721 O O . ALA A 1 92 ? 7.228 0.077 -13.736 1.00 75.75 92 ALA A O 1
ATOM 722 N N . GLU A 1 93 ? 8.864 0.466 -15.226 1.00 74.31 93 GLU A N 1
ATOM 723 C CA . GLU A 1 93 ? 9.264 1.766 -14.691 1.00 74.31 93 GLU A CA 1
ATOM 724 C C . GLU A 1 93 ? 8.139 2.797 -14.857 1.00 74.31 93 GLU A C 1
ATOM 726 O O . GLU A 1 93 ? 7.678 3.352 -13.852 1.00 74.31 93 GLU A O 1
ATOM 731 N N . ASP A 1 94 ? 7.595 2.928 -16.070 1.00 79.50 94 ASP A N 1
ATOM 732 C CA . ASP A 1 94 ? 6.506 3.858 -16.402 1.00 79.50 94 ASP A CA 1
ATOM 733 C C . ASP A 1 94 ? 5.220 3.589 -15.603 1.00 79.50 94 ASP A C 1
ATOM 735 O O . ASP A 1 94 ? 4.498 4.513 -15.214 1.00 79.50 94 ASP A O 1
ATOM 739 N N . TRP A 1 95 ? 4.919 2.317 -15.331 1.00 78.00 95 TRP A N 1
ATOM 740 C CA . TRP A 1 95 ? 3.676 1.916 -14.668 1.00 78.00 95 TRP A CA 1
ATOM 741 C C . TRP A 1 95 ? 3.827 1.588 -13.182 1.00 78.00 95 TRP A C 1
ATOM 743 O O . TRP A 1 95 ? 2.811 1.412 -12.500 1.00 78.00 95 TRP A O 1
ATOM 753 N N . SER A 1 96 ? 5.050 1.540 -12.647 1.00 73.06 96 SER A N 1
ATOM 754 C CA . SER A 1 96 ? 5.331 1.183 -11.245 1.00 73.06 96 SER A CA 1
ATOM 755 C C . SER A 1 96 ? 4.532 2.033 -10.252 1.00 73.06 96 SER A C 1
ATOM 757 O O . SER A 1 96 ? 3.910 1.498 -9.329 1.00 73.06 96 SER A O 1
ATOM 759 N N . GLY A 1 97 ? 4.477 3.348 -10.478 1.00 72.94 97 GLY A N 1
ATOM 760 C CA . GLY A 1 97 ? 3.702 4.281 -9.661 1.00 72.94 97 GLY A CA 1
ATOM 761 C C . GLY A 1 97 ? 2.198 4.009 -9.722 1.00 72.94 97 GLY A C 1
ATOM 762 O O . GLY A 1 97 ? 1.528 3.998 -8.688 1.00 72.94 97 GLY A O 1
ATOM 763 N N . THR A 1 98 ? 1.668 3.715 -10.910 1.00 78.94 98 THR A N 1
ATOM 764 C CA . THR A 1 98 ? 0.245 3.404 -11.109 1.00 78.94 98 THR A CA 1
ATOM 765 C C . THR A 1 98 ? -0.137 2.089 -10.436 1.00 78.94 98 THR A C 1
ATOM 767 O O . THR A 1 98 ? -1.128 2.040 -9.706 1.00 78.94 98 THR A O 1
ATOM 770 N N . PHE A 1 99 ? 0.659 1.032 -10.611 1.00 77.19 99 PHE A N 1
ATOM 771 C CA . PHE A 1 99 ? 0.416 -0.249 -9.946 1.00 77.19 99 PHE A CA 1
ATOM 772 C C . PHE A 1 99 ? 0.517 -0.131 -8.424 1.00 77.19 99 PHE A C 1
ATOM 774 O O . PHE A 1 99 ? -0.334 -0.672 -7.713 1.00 77.19 99 PHE A O 1
ATOM 781 N N . GLY A 1 100 ? 1.501 0.623 -7.922 1.00 73.38 100 GLY A N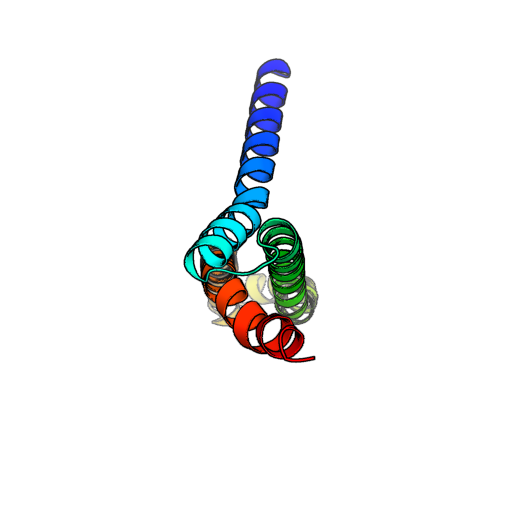 1
ATOM 782 C CA . GLY A 1 100 ? 1.636 0.917 -6.497 1.00 73.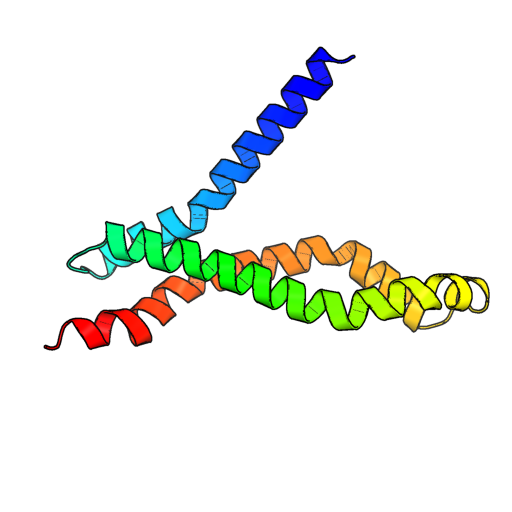38 100 GLY A CA 1
ATOM 783 C C . GLY A 1 100 ? 0.412 1.644 -5.939 1.00 73.38 100 GLY A C 1
ATOM 784 O O . GLY A 1 100 ? -0.105 1.268 -4.886 1.00 73.38 100 GLY A O 1
ATOM 785 N N . LEU A 1 101 ? -0.109 2.629 -6.673 1.00 78.44 101 LEU A N 1
ATOM 786 C CA . LEU A 1 101 ? -1.299 3.380 -6.279 1.00 78.44 101 LEU A CA 1
ATOM 787 C C . LEU A 1 101 ? -2.559 2.506 -6.286 1.00 78.44 101 LEU A C 1
ATOM 789 O O . LEU A 1 101 ? -3.325 2.537 -5.322 1.00 78.44 101 LEU A O 1
ATOM 793 N N . ILE A 1 102 ? -2.755 1.679 -7.317 1.00 81.62 102 ILE A N 1
ATOM 794 C CA . ILE A 1 102 ? -3.877 0.730 -7.382 1.00 81.62 102 ILE A CA 1
ATOM 795 C C . ILE A 1 102 ? -3.817 -0.242 -6.200 1.00 81.62 102 ILE A C 1
ATOM 797 O O . ILE A 1 102 ? -4.812 -0.412 -5.493 1.00 81.62 102 ILE A O 1
ATOM 801 N N . ALA A 1 103 ? -2.653 -0.841 -5.939 1.00 78.44 103 ALA A N 1
ATOM 802 C CA . ALA A 1 103 ? -2.473 -1.754 -4.814 1.00 78.44 103 ALA A CA 1
ATOM 803 C C . ALA A 1 103 ? -2.751 -1.059 -3.472 1.00 78.44 103 ALA A C 1
ATOM 805 O O . ALA A 1 103 ? -3.446 -1.617 -2.617 1.00 78.44 103 ALA A O 1
ATOM 806 N N . ALA A 1 104 ? -2.282 0.179 -3.301 1.00 76.62 104 ALA A N 1
ATOM 807 C CA . ALA A 1 104 ? -2.535 0.963 -2.100 1.00 76.62 104 ALA A CA 1
ATOM 808 C C . ALA A 1 104 ? -4.035 1.230 -1.894 1.00 76.62 104 ALA A C 1
ATOM 810 O O . ALA A 1 104 ? -4.547 1.028 -0.790 1.00 76.62 104 ALA A O 1
ATOM 811 N N . VAL A 1 105 ? -4.764 1.612 -2.948 1.00 82.00 105 VAL A N 1
ATOM 812 C CA . VAL A 1 105 ? -6.220 1.825 -2.893 1.00 82.00 105 VAL A CA 1
ATOM 813 C C . VAL A 1 105 ? -6.947 0.526 -2.544 1.00 82.00 105 VAL A C 1
ATOM 815 O O . VAL A 1 105 ? -7.757 0.511 -1.618 1.00 82.00 105 VAL A O 1
ATOM 818 N N . VAL A 1 106 ? -6.623 -0.578 -3.221 1.00 84.62 106 VAL A N 1
ATOM 819 C CA . VAL A 1 106 ? -7.254 -1.887 -2.989 1.00 84.62 106 VAL A CA 1
ATOM 820 C C . VAL A 1 106 ? -7.050 -2.350 -1.546 1.00 84.62 106 VAL A C 1
ATOM 822 O O . VAL A 1 106 ? -8.019 -2.707 -0.873 1.00 84.62 106 VAL A O 1
ATOM 825 N N . VAL A 1 107 ? -5.815 -2.295 -1.037 1.00 82.94 107 VAL A N 1
ATOM 826 C CA . VAL A 1 107 ? -5.522 -2.679 0.352 1.00 82.94 107 VAL A CA 1
ATOM 827 C C . VAL A 1 107 ? -6.251 -1.755 1.324 1.00 82.94 107 VAL A C 1
ATOM 829 O O . VAL A 1 107 ? -6.876 -2.243 2.259 1.00 82.94 107 VAL A O 1
ATOM 832 N N . THR A 1 108 ? -6.251 -0.444 1.082 1.00 82.38 108 THR A N 1
ATOM 833 C CA . THR A 1 108 ? -6.939 0.528 1.947 1.00 82.38 108 THR A CA 1
ATOM 834 C C . THR A 1 108 ? -8.437 0.243 2.052 1.00 82.38 108 THR A C 1
ATOM 836 O O . THR A 1 108 ? -9.003 0.311 3.143 1.00 82.38 108 THR A O 1
ATOM 839 N N . VAL A 1 109 ? -9.083 -0.119 0.941 1.00 83.81 109 VAL A N 1
ATOM 840 C CA . VAL A 1 109 ? -10.523 -0.409 0.905 1.00 83.81 109 VAL A CA 1
ATOM 841 C C . VAL A 1 109 ? -10.850 -1.752 1.564 1.00 83.81 109 VAL A C 1
ATOM 843 O O . VAL A 1 109 ? -11.817 -1.838 2.326 1.00 83.81 109 VAL A O 1
ATOM 846 N N . LEU A 1 110 ? -10.059 -2.797 1.295 1.00 84.75 110 LEU A N 1
ATOM 847 C CA . LEU A 1 110 ? -10.357 -4.169 1.725 1.00 84.75 110 LEU A CA 1
ATOM 848 C C . LEU A 1 110 ? -9.887 -4.489 3.147 1.00 84.75 110 LEU A C 1
ATOM 850 O O . LEU A 1 110 ? -10.535 -5.274 3.847 1.00 84.75 110 LEU A O 1
ATOM 854 N N . ALA A 1 111 ? -8.781 -3.898 3.593 1.00 83.12 111 ALA A N 1
ATOM 855 C CA . ALA A 1 111 ? -8.156 -4.238 4.865 1.00 83.12 111 ALA A CA 1
ATOM 856 C C . ALA A 1 111 ? -9.088 -4.065 6.081 1.00 83.12 111 ALA A C 1
ATOM 858 O O . ALA A 1 111 ? -9.146 -4.989 6.895 1.00 83.12 111 ALA A O 1
ATOM 859 N N . PRO A 1 112 ? -9.904 -2.998 6.210 1.00 81.88 112 PRO A N 1
ATOM 860 C CA . PRO A 1 112 ? -10.865 -2.886 7.308 1.00 81.88 112 PRO A CA 1
ATOM 861 C C . PRO A 1 112 ? -11.883 -4.034 7.335 1.00 81.88 112 PRO A C 1
ATOM 863 O O . PRO A 1 112 ? -12.193 -4.568 8.398 1.00 81.88 112 PRO A O 1
ATOM 866 N N . ALA A 1 113 ? -12.380 -4.476 6.179 1.00 83.75 113 ALA A N 1
ATOM 867 C CA . ALA A 1 113 ? -13.328 -5.587 6.126 1.00 83.75 113 ALA A CA 1
ATOM 868 C C . ALA A 1 113 ? -12.678 -6.910 6.565 1.00 83.75 113 ALA A C 1
ATOM 870 O O . ALA A 1 113 ? -13.269 -7.663 7.346 1.00 83.75 113 ALA A O 1
ATOM 871 N N . ILE A 1 114 ? -11.447 -7.161 6.112 1.00 84.88 114 ILE A N 1
ATOM 872 C CA . ILE A 1 114 ? -10.662 -8.350 6.462 1.00 84.88 114 ILE A CA 1
ATOM 873 C C . ILE A 1 114 ? -10.323 -8.345 7.958 1.00 84.88 114 ILE A C 1
ATOM 875 O O . ILE A 1 114 ? -10.619 -9.317 8.652 1.00 84.88 114 ILE A O 1
ATOM 879 N N . PHE A 1 115 ? -9.778 -7.250 8.491 1.00 84.44 115 PHE A N 1
ATOM 880 C CA . PHE A 1 115 ? -9.434 -7.158 9.912 1.00 84.44 115 PHE A CA 1
ATOM 881 C C . PHE A 1 115 ? -10.658 -7.243 10.811 1.00 84.44 115 PHE A C 1
ATOM 883 O O . PHE A 1 115 ? -10.610 -7.895 11.853 1.00 84.44 115 PHE A O 1
ATOM 890 N N . ASN A 1 116 ? -11.780 -6.653 10.401 1.00 82.44 116 ASN A N 1
ATOM 891 C CA . ASN A 1 116 ? -13.012 -6.816 11.151 1.00 82.44 116 ASN A CA 1
ATOM 892 C C . ASN A 1 116 ? -13.440 -8.288 11.197 1.00 82.44 116 ASN A C 1
ATOM 894 O O . ASN A 1 116 ? -13.726 -8.791 12.274 1.00 82.44 116 ASN A O 1
ATOM 898 N N . LYS A 1 117 ? -13.423 -9.005 10.066 1.00 82.62 117 LYS A N 1
ATOM 899 C CA . LYS A 1 117 ? -13.837 -10.415 10.014 1.00 82.62 117 LYS A CA 1
ATOM 900 C C . LYS A 1 117 ? -12.904 -11.349 10.794 1.00 82.62 117 LYS A C 1
ATOM 902 O O . LYS A 1 117 ? -13.393 -12.210 11.517 1.00 82.62 117 LYS A O 1
ATOM 907 N N . TYR A 1 118 ? -11.588 -11.202 10.633 1.00 81.19 118 TYR A N 1
ATOM 908 C CA . TYR A 1 118 ? -10.611 -12.190 11.115 1.00 81.19 118 TYR A CA 1
ATOM 909 C C . TYR A 1 118 ? -9.924 -11.822 12.432 1.00 81.19 118 TYR A C 1
ATOM 911 O O . TYR A 1 118 ? -9.440 -12.714 13.119 1.00 81.19 118 TYR A O 1
ATOM 919 N N . VAL A 1 119 ? -9.870 -10.538 12.794 1.00 75.69 119 VAL A N 1
ATOM 920 C CA . VAL A 1 119 ? -9.140 -10.072 13.986 1.00 75.69 119 VAL A CA 1
ATOM 921 C C . VAL A 1 119 ? -10.096 -9.538 15.049 1.00 75.69 119 VAL A C 1
ATOM 923 O O . VAL A 1 119 ? -9.910 -9.811 16.231 1.00 75.69 119 VAL A O 1
ATOM 926 N N . TRP A 1 120 ? -11.136 -8.797 14.650 1.00 74.81 120 TRP A N 1
ATOM 927 C CA . TRP A 1 120 ? -11.957 -8.035 15.598 1.00 74.81 120 TRP A CA 1
ATOM 928 C C . TRP A 1 120 ? -13.298 -8.692 15.959 1.00 74.81 120 TRP A C 1
ATOM 930 O O . TRP A 1 120 ? -13.670 -8.717 17.129 1.00 74.81 120 TRP A O 1
ATOM 940 N N . ALA A 1 121 ? -14.018 -9.271 14.993 1.00 65.56 121 ALA A N 1
ATOM 941 C CA . ALA A 1 121 ? -15.321 -9.904 15.221 1.00 65.56 121 ALA A CA 1
ATOM 942 C C . ALA A 1 121 ? -15.221 -11.176 16.082 1.00 65.56 121 ALA A C 1
ATOM 944 O O . ALA A 1 121 ? -16.121 -11.453 16.868 1.00 65.56 121 ALA A O 1
ATOM 945 N N . GLY A 1 122 ? -14.106 -11.911 16.000 1.00 54.09 122 GLY A N 1
ATOM 946 C CA . GLY A 1 122 ? -13.844 -13.070 16.864 1.00 54.09 122 GLY A CA 1
ATOM 947 C C . GLY A 1 122 ? -13.498 -12.707 18.314 1.00 54.09 122 GLY A C 1
ATOM 948 O O . GLY A 1 122 ? -13.689 -13.525 19.210 1.00 54.09 122 GLY A O 1
ATOM 949 N N . ALA A 1 123 ? -13.034 -11.479 18.570 1.00 52.94 123 ALA A N 1
ATOM 950 C CA . ALA A 1 123 ? -12.650 -11.023 19.906 1.00 52.94 123 ALA A CA 1
ATOM 951 C C . ALA A 1 123 ? -13.844 -10.552 20.761 1.00 52.94 123 ALA A C 1
ATOM 953 O O . ALA A 1 123 ? -13.712 -10.445 21.973 1.00 52.94 123 ALA A O 1
ATOM 954 N N . SER A 1 124 ? -15.010 -10.293 20.153 1.00 47.28 124 SER A N 1
ATOM 955 C CA . S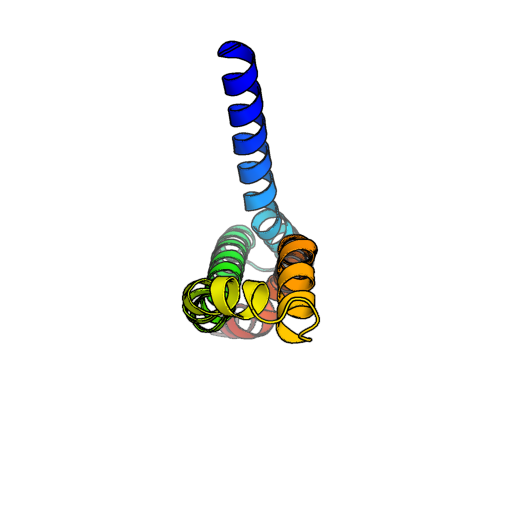ER A 1 124 ? -16.223 -9.825 20.851 1.00 47.28 124 SER A CA 1
ATOM 956 C C . SER A 1 124 ? -17.102 -10.957 21.413 1.00 47.28 124 SER A C 1
ATOM 958 O O . SER A 1 124 ? -18.180 -10.681 21.933 1.00 47.28 124 SER A O 1
ATOM 960 N N . SER A 1 125 ? -16.680 -12.218 21.271 1.00 41.19 125 SER A N 1
ATOM 961 C CA . SER A 1 125 ? -17.432 -13.415 21.684 1.00 41.19 125 SER A CA 1
ATOM 962 C C . SER A 1 125 ? -16.903 -14.059 22.980 1.00 41.19 125 SER A C 1
ATOM 964 O O . SER A 1 125 ? -17.269 -15.197 23.280 1.00 41.19 125 SER A O 1
ATOM 966 N N . ARG A 1 126 ? -16.025 -13.388 23.731 1.00 40.06 126 ARG A N 1
ATOM 967 C CA . ARG A 1 126 ? -15.565 -13.846 25.050 1.00 40.06 126 ARG A CA 1
ATOM 968 C C . ARG A 1 126 ? -15.865 -12.812 26.115 1.00 40.06 126 ARG A C 1
ATOM 970 O O . ARG A 1 126 ? -15.584 -11.625 25.846 1.00 40.06 126 ARG A O 1
#

pLDDT: mean 74.58, std 9.62, range [40.06, 87.44]

Sequence (126 aa):
MEIKIFGISLAIGIGLAAVFWLPVLWGYFFARWKGLCSPKRFAFFSGCTSYGIQTLIGALLIFPFAVPATKSAPQYCYGNPGAWLCHFLDFAEDWSGTFGLIAAVVVTVLAPAIFNKYVWAGASSR

Radius of gyration: 20.2 Å; chains: 1; bounding box: 46×44×54 Å